Protein AF-A0A7S2BV47-F1 (afdb_monomer_lite)

InterPro domains:
  IPR006762 Gtr1/RagA G protein [PF04670] (2-132)
  IPR006762 Gtr1/RagA G protein [PTHR11259] (1-149)
  IPR018247 EF-Hand 1, calcium-binding site [PS00018] (146-158)
  IPR027417 P-loop containing nucleoside triphosphate hydrolase [G3DSA:3.40.50.300] (1-81)

Organism: NCBI:txid236787

Sequence (176 aa):
TVSLAQSMNPNIVFEVFIHKVDGDLFLTDEQKIDCQHEIQKFVIDELAEAQLDIHLSFYLTSIYDHTIFEAFSKVVQKLMPQLPTLENLLNILISNCNMEKSFLFDVVSKIYIATDSNPVDMQSYELCSDMIDVVIDVSCIYGIDDSNGNGRLTSGELGDAAMGAMGGAAAGGESG

pLDDT: mean 79.8, std 16.88, range [36.53, 95.0]

Foldseek 3Di:
DVVVVCVVPVPDAAEAEPEDPDDPPDPDVVVVVVVQVVVVVVVVVVCVVVVHPHDYHYFYDYPVDCRPLASVLVVLLVVDPCQVVVQVVQQVVCVVVVNPWDFQADLLSLHTNHIHPDDDDPVVSRVVSVVSVVLLVVCVVPVDDPPDPDDDDDPVVSVVSSVVVVVPDDDPDDDD

Structure (mmCIF, N/CA/C/O backbone):
data_AF-A0A7S2BV47-F1
#
_entry.id   AF-A0A7S2BV47-F1
#
loop_
_atom_site.group_PDB
_atom_site.id
_atom_site.type_symbol
_atom_site.label_atom_id
_atom_site.label_alt_id
_atom_site.label_comp_id
_atom_site.label_asym_id
_atom_site.label_entity_id
_atom_site.label_seq_id
_atom_site.pdbx_PDB_ins_code
_atom_site.Cartn_x
_atom_site.Cartn_y
_atom_site.Cartn_z
_atom_site.occupancy
_atom_site.B_iso_or_equiv
_atom_site.auth_seq_id
_atom_site.auth_comp_id
_atom_site.auth_asym_id
_atom_site.auth_atom_id
_atom_site.pdbx_PDB_model_num
ATOM 1 N N . THR A 1 1 ? -24.666 -3.873 10.444 1.00 69.44 1 THR A N 1
ATOM 2 C CA . THR A 1 1 ? -24.120 -4.826 9.442 1.00 69.44 1 THR A CA 1
ATOM 3 C C . THR A 1 1 ? -22.752 -5.340 9.841 1.00 69.44 1 THR A C 1
ATOM 5 O O . THR A 1 1 ? -22.599 -6.551 9.867 1.00 69.44 1 THR A O 1
ATOM 8 N N . VAL A 1 2 ? -21.801 -4.482 10.236 1.00 76.25 2 VAL A N 1
ATOM 9 C CA . VAL A 1 2 ? -20.502 -4.908 10.815 1.00 76.25 2 VAL A CA 1
ATOM 10 C C . VAL A 1 2 ? -20.698 -5.803 12.048 1.00 76.25 2 VAL A C 1
ATOM 12 O O . VAL A 1 2 ? -20.157 -6.901 12.107 1.00 76.25 2 VAL A O 1
ATOM 15 N N . SER A 1 3 ? -21.596 -5.411 12.957 1.00 75.62 3 SER A N 1
ATOM 16 C CA . SER A 1 3 ? -22.000 -6.207 14.128 1.00 75.62 3 SER A CA 1
ATOM 17 C C . SER A 1 3 ? -22.564 -7.595 13.791 1.00 75.62 3 SER A C 1
ATOM 19 O O . SER A 1 3 ? -22.328 -8.558 14.515 1.00 75.62 3 SER A O 1
ATOM 21 N N . LEU A 1 4 ? -23.287 -7.713 12.672 1.00 79.25 4 LEU A N 1
ATOM 22 C CA . LEU A 1 4 ? -23.838 -8.981 12.188 1.00 79.25 4 LEU A CA 1
ATOM 23 C C . LEU A 1 4 ? -22.756 -9.857 11.543 1.00 79.25 4 LEU A C 1
ATOM 25 O O . LEU A 1 4 ? -22.781 -11.072 11.683 1.00 79.25 4 LEU A O 1
ATOM 29 N N . ALA A 1 5 ? -21.811 -9.252 10.824 1.00 81.25 5 ALA A N 1
ATOM 30 C CA . ALA A 1 5 ? -20.714 -9.993 10.214 1.00 81.25 5 ALA A CA 1
ATOM 31 C C . ALA A 1 5 ? -19.760 -10.542 11.288 1.00 81.25 5 ALA A C 1
ATOM 33 O O . ALA A 1 5 ? -19.391 -11.712 11.223 1.00 81.25 5 ALA A O 1
ATOM 34 N N . GLN A 1 6 ? -19.465 -9.747 12.323 1.00 80.00 6 GLN A N 1
ATOM 35 C CA . GLN A 1 6 ? -18.636 -10.175 13.452 1.00 80.00 6 GLN A CA 1
ATOM 36 C C . GLN A 1 6 ? -19.273 -11.319 14.250 1.00 80.00 6 GLN A C 1
ATOM 38 O O . GLN A 1 6 ? -18.575 -12.236 14.677 1.00 80.00 6 GLN A O 1
ATOM 43 N N . SER A 1 7 ? -20.599 -11.307 14.432 1.00 79.00 7 SER A N 1
ATOM 44 C CA . SER A 1 7 ? -21.288 -12.397 15.135 1.00 79.00 7 SER A CA 1
ATOM 45 C C . SER A 1 7 ? -21.307 -13.708 14.344 1.00 79.00 7 SER A C 1
ATOM 47 O O . SER A 1 7 ? -21.389 -14.779 14.944 1.00 79.00 7 SER A O 1
ATOM 49 N N . MET A 1 8 ? -21.200 -13.638 13.014 1.00 85.62 8 MET A N 1
ATOM 50 C CA . MET A 1 8 ? -21.150 -14.807 12.131 1.00 85.62 8 MET A CA 1
ATOM 51 C C . MET A 1 8 ? -19.734 -15.366 11.975 1.00 85.62 8 MET A C 1
ATOM 53 O O . MET A 1 8 ? -19.561 -16.583 11.933 1.00 85.62 8 MET A O 1
ATOM 57 N N . ASN A 1 9 ? -18.721 -14.503 11.882 1.00 84.12 9 ASN A N 1
ATOM 58 C CA . ASN A 1 9 ? -17.327 -14.920 11.825 1.00 84.12 9 ASN A CA 1
ATOM 59 C C . ASN A 1 9 ? -16.426 -13.897 12.545 1.00 84.12 9 ASN A C 1
ATOM 61 O O . ASN A 1 9 ? -16.166 -12.826 11.995 1.00 84.12 9 ASN A O 1
ATOM 65 N N . PRO A 1 10 ? -15.896 -14.242 13.733 1.00 80.94 10 PRO A N 1
ATOM 66 C CA . PRO A 1 10 ? -15.059 -13.337 14.516 1.00 80.94 10 PRO A CA 1
ATOM 67 C C . PRO A 1 10 ? -13.654 -13.130 13.929 1.00 80.94 10 PRO A C 1
ATOM 69 O O . PRO A 1 10 ? -12.951 -12.228 14.370 1.00 80.94 10 PRO A O 1
ATOM 72 N N . ASN A 1 11 ? -13.242 -13.942 12.946 1.00 80.50 11 ASN A N 1
ATOM 73 C CA . ASN A 1 11 ? -11.943 -13.827 12.273 1.00 80.50 11 ASN A CA 1
ATOM 74 C C . ASN A 1 11 ? -11.998 -12.940 11.014 1.00 80.50 11 ASN A C 1
ATOM 76 O O . ASN A 1 11 ? -11.061 -12.955 10.216 1.00 80.50 11 ASN A O 1
ATOM 80 N N . ILE A 1 12 ? -13.103 -12.224 10.775 1.00 85.50 12 ILE A N 1
ATOM 81 C CA . ILE A 1 12 ? -13.195 -11.291 9.647 1.00 85.50 12 ILE A CA 1
ATOM 82 C C . ILE A 1 12 ? -12.307 -10.079 9.920 1.00 85.50 12 ILE A C 1
ATOM 84 O O . ILE A 1 12 ? -12.355 -9.473 10.988 1.00 85.50 12 ILE A O 1
ATOM 88 N N . VAL A 1 13 ? -11.525 -9.705 8.912 1.00 84.19 13 VAL A N 1
ATOM 89 C CA . VAL A 1 13 ? -10.752 -8.465 8.909 1.00 84.19 13 VAL A CA 1
ATOM 90 C C . VAL A 1 13 ? -11.635 -7.350 8.352 1.00 84.19 13 VAL A C 1
ATOM 92 O O . VAL A 1 13 ? -12.220 -7.500 7.278 1.00 84.19 13 VAL A O 1
ATOM 95 N N . PHE A 1 14 ? -11.745 -6.242 9.083 1.00 88.06 14 PHE A N 1
ATOM 96 C CA . PHE A 1 14 ? -12.530 -5.082 8.670 1.00 88.06 14 PHE A CA 1
ATOM 97 C C . PHE A 1 14 ? -11.614 -3.921 8.295 1.00 88.06 14 PHE A C 1
ATOM 99 O O . PHE A 1 14 ? -10.868 -3.388 9.115 1.00 88.06 14 PHE A O 1
ATOM 106 N N . GLU A 1 15 ? -11.724 -3.502 7.042 1.00 90.00 15 GLU A N 1
ATOM 107 C CA . GLU A 1 15 ? -10.906 -2.454 6.448 1.00 90.00 15 GLU A CA 1
ATOM 108 C C . GLU A 1 15 ? -11.855 -1.396 5.874 1.00 90.00 15 GLU A C 1
ATOM 110 O O . GLU A 1 15 ? -12.800 -1.721 5.151 1.00 90.00 15 GLU A O 1
ATOM 115 N N . VAL A 1 16 ? -11.645 -0.135 6.242 1.00 91.44 16 VAL A N 1
ATOM 116 C CA . VAL A 1 16 ? -12.509 0.989 5.876 1.00 91.44 16 VAL A CA 1
ATOM 117 C C . VAL A 1 16 ? -11.771 1.877 4.889 1.00 91.44 16 VAL A C 1
ATOM 119 O O . VAL A 1 16 ? -10.725 2.446 5.202 1.00 91.44 16 VAL A O 1
ATOM 122 N N . PHE A 1 17 ? -12.337 2.021 3.694 1.00 92.38 17 PHE A N 1
ATOM 123 C CA . PHE A 1 17 ? -11.825 2.930 2.677 1.00 92.38 17 PHE A CA 1
ATOM 124 C C . PHE A 1 17 ? -12.622 4.229 2.697 1.00 92.38 17 PHE A C 1
ATOM 126 O O . PHE A 1 17 ? -13.800 4.264 2.340 1.00 92.38 17 PHE A O 1
ATOM 133 N N . ILE A 1 18 ? -11.960 5.307 3.106 1.00 91.12 18 ILE A N 1
ATOM 134 C CA . ILE A 1 18 ? -12.447 6.672 2.936 1.00 91.12 18 ILE A CA 1
ATOM 135 C C . ILE A 1 18 ? -12.110 7.048 1.496 1.00 91.12 18 ILE A C 1
ATOM 137 O O . ILE A 1 18 ? -10.983 7.418 1.164 1.00 91.12 18 ILE A O 1
ATOM 141 N N . HIS A 1 19 ? -13.078 6.806 0.620 1.00 89.50 19 HIS A N 1
ATOM 142 C CA . HIS A 1 19 ? -12.888 6.897 -0.817 1.00 89.50 19 HIS A CA 1
ATOM 143 C C . HIS A 1 19 ? -13.188 8.294 -1.363 1.00 89.50 19 HIS A C 1
ATOM 145 O O . HIS A 1 19 ? -13.955 9.051 -0.767 1.00 89.50 19 HIS A O 1
ATOM 151 N N . LYS A 1 20 ? -12.646 8.577 -2.552 1.00 88.00 20 LYS A N 1
ATOM 152 C CA . LYS A 1 20 ? -12.809 9.833 -3.283 1.00 88.00 20 LYS A CA 1
ATOM 153 C C . LYS A 1 20 ? -12.224 11.033 -2.531 1.00 88.00 20 LYS A C 1
ATOM 155 O O . LYS A 1 20 ? -12.855 12.081 -2.400 1.00 88.00 20 LYS A O 1
ATOM 160 N N . VAL A 1 21 ? -11.017 10.852 -1.995 1.00 81.25 21 VAL A N 1
ATOM 161 C CA . VAL A 1 21 ? -10.231 11.947 -1.396 1.00 81.25 21 VAL A CA 1
ATOM 162 C C . VAL A 1 21 ? -9.550 12.836 -2.447 1.00 81.25 21 VAL A C 1
ATOM 164 O O . VAL A 1 21 ? -8.859 13.790 -2.098 1.00 81.25 21 VAL A O 1
ATOM 167 N N . ASP A 1 22 ? -9.775 12.547 -3.729 1.00 71.38 22 ASP A N 1
ATOM 168 C CA . ASP A 1 22 ? -9.446 13.393 -4.870 1.00 71.38 22 ASP A CA 1
ATOM 169 C C . ASP A 1 22 ? -10.425 14.571 -5.031 1.00 71.38 22 ASP A C 1
ATOM 171 O O . ASP A 1 22 ? -11.644 14.405 -5.110 1.00 71.38 22 ASP A O 1
ATOM 175 N N . GLY A 1 23 ? -9.879 15.787 -5.116 1.00 62.25 23 GLY A N 1
ATOM 176 C CA . GLY A 1 23 ? -10.608 16.987 -5.533 1.00 62.25 23 GLY A CA 1
ATOM 177 C C . GLY A 1 23 ? -10.378 18.220 -4.658 1.00 62.25 23 GLY A C 1
ATOM 178 O O . GLY A 1 23 ? -9.872 18.131 -3.541 1.00 62.25 23 GLY A O 1
ATOM 179 N N . ASP A 1 24 ? -10.840 19.371 -5.159 1.00 62.88 24 ASP A N 1
ATOM 180 C CA . ASP A 1 24 ? -10.799 20.713 -4.537 1.00 62.88 24 ASP A CA 1
ATOM 181 C C . ASP A 1 24 ? -11.442 20.807 -3.131 1.00 62.88 24 ASP A C 1
ATOM 183 O O . ASP A 1 24 ? -11.468 21.876 -2.521 1.00 62.88 24 ASP A O 1
ATOM 187 N N . LEU A 1 25 ? -12.006 19.706 -2.623 1.00 61.38 25 LEU A N 1
ATOM 188 C CA . LEU A 1 25 ? -12.627 19.603 -1.304 1.00 61.38 25 LEU A CA 1
ATOM 189 C C . LEU A 1 25 ? -11.588 19.483 -0.176 1.00 61.38 25 LEU A C 1
ATOM 191 O O . LEU A 1 25 ? -11.845 19.952 0.930 1.00 61.38 25 LEU A O 1
ATOM 195 N N . PHE A 1 26 ? -10.421 18.896 -0.464 1.00 66.19 26 PHE A N 1
ATOM 196 C CA . PHE A 1 26 ? -9.290 18.794 0.459 1.00 66.19 26 PHE A CA 1
ATOM 197 C C . PHE A 1 26 ? -8.105 19.552 -0.136 1.00 66.19 26 PHE A C 1
ATOM 199 O O . PHE A 1 26 ? -7.316 19.018 -0.912 1.00 66.19 26 PHE A O 1
ATOM 206 N N . LEU A 1 27 ? -8.013 20.833 0.213 1.00 63.00 27 LEU A N 1
ATOM 207 C CA . LEU A 1 27 ? -7.003 21.761 -0.295 1.00 63.00 27 LEU A CA 1
ATOM 208 C C . LEU A 1 27 ? -5.609 21.473 0.286 1.00 63.00 27 LEU A C 1
ATOM 210 O O . LEU A 1 27 ? -4.610 21.898 -0.292 1.00 63.00 27 LEU A O 1
ATOM 214 N N . THR A 1 28 ? -5.535 20.770 1.422 1.00 78.25 28 THR A N 1
ATOM 215 C CA . THR A 1 28 ? -4.281 20.399 2.092 1.00 78.25 28 THR A CA 1
ATOM 216 C C . THR A 1 28 ? -4.330 18.980 2.660 1.00 78.25 28 THR A C 1
ATOM 218 O O . THR A 1 28 ? -5.391 18.471 3.024 1.00 78.25 28 THR A O 1
ATOM 221 N N . ASP A 1 29 ? -3.163 18.343 2.792 1.00 77.81 29 ASP A N 1
ATOM 222 C CA . ASP A 1 29 ? -3.051 17.017 3.421 1.00 77.81 29 ASP A CA 1
ATOM 223 C C . ASP A 1 29 ? -3.423 17.037 4.912 1.00 77.81 29 ASP A C 1
ATOM 225 O O . ASP A 1 29 ? -3.911 16.043 5.440 1.00 77.81 29 ASP A O 1
ATOM 229 N N . GLU A 1 30 ? -3.294 18.190 5.572 1.00 83.56 30 GLU A N 1
ATOM 230 C CA . GLU A 1 30 ? -3.753 18.398 6.951 1.00 83.56 30 GLU A CA 1
ATOM 231 C C . GLU A 1 30 ? -5.272 18.193 7.076 1.00 83.56 30 GLU A C 1
ATOM 233 O O . GLU A 1 30 ? -5.727 17.474 7.959 1.00 83.56 30 GLU A O 1
ATOM 238 N N . GLN A 1 31 ? -6.061 18.698 6.119 1.00 83.81 31 GLN A N 1
ATOM 239 C CA . GLN A 1 31 ? -7.515 18.489 6.110 1.00 83.81 31 GLN A CA 1
ATOM 240 C C . GLN A 1 31 ? -7.897 17.019 5.905 1.00 83.81 31 GLN A C 1
ATOM 242 O O . GLN A 1 31 ? -8.915 16.566 6.430 1.00 83.81 31 GLN A O 1
ATOM 247 N N . LYS A 1 32 ? -7.095 16.265 5.143 1.00 84.25 32 LYS A N 1
ATOM 248 C CA . LYS A 1 32 ? -7.312 14.823 4.958 1.00 84.25 32 LYS A CA 1
ATOM 249 C C . LYS A 1 32 ? -7.054 14.064 6.259 1.00 84.25 32 LYS A C 1
ATOM 251 O O . LYS A 1 32 ? -7.850 13.198 6.614 1.00 84.25 32 LYS A O 1
ATOM 256 N N . ILE A 1 33 ? -5.979 14.413 6.967 1.00 85.19 33 ILE A N 1
ATOM 257 C CA . ILE A 1 33 ? -5.620 13.832 8.268 1.00 85.19 33 ILE A CA 1
ATOM 258 C C . ILE A 1 33 ? -6.703 14.144 9.307 1.00 85.19 33 ILE A C 1
ATOM 260 O O . ILE A 1 33 ? -7.164 13.238 10.000 1.00 85.19 33 ILE A O 1
ATOM 264 N N . ASP A 1 34 ? -7.173 15.389 9.368 1.00 87.88 34 ASP A N 1
ATOM 265 C CA . ASP A 1 34 ? -8.237 15.793 10.290 1.00 87.88 34 ASP A CA 1
ATOM 266 C C . ASP A 1 34 ? -9.547 15.050 10.006 1.00 87.88 34 ASP A C 1
ATOM 268 O O . ASP A 1 34 ? -10.157 14.492 10.919 1.00 87.88 34 ASP A O 1
ATOM 272 N N . CYS A 1 35 ? -9.949 14.967 8.734 1.00 86.31 35 CYS A N 1
ATOM 273 C CA . CYS A 1 35 ? -11.138 14.221 8.327 1.00 86.31 35 CYS A CA 1
ATOM 274 C C . CYS A 1 35 ? -11.012 12.726 8.656 1.00 86.31 35 CYS A C 1
ATOM 276 O O . CYS A 1 35 ? -11.951 12.118 9.176 1.00 86.31 35 CYS A O 1
ATOM 278 N N . GLN A 1 36 ? -9.839 12.132 8.416 1.00 88.88 36 GLN A N 1
ATOM 279 C CA . GLN A 1 36 ? -9.563 10.747 8.786 1.00 88.88 36 GLN A CA 1
ATOM 280 C C . GLN A 1 36 ? -9.692 10.537 10.296 1.00 88.88 36 GLN A C 1
ATOM 282 O O . GLN A 1 36 ? -10.338 9.578 10.716 1.00 88.88 36 GLN A O 1
ATOM 287 N N . HIS A 1 37 ? -9.113 11.421 11.111 1.00 90.00 37 HIS A N 1
ATOM 288 C CA . HIS A 1 37 ? -9.207 11.343 12.567 1.00 90.00 37 HIS A CA 1
ATOM 289 C C . HIS A 1 37 ? -10.639 11.513 13.071 1.00 90.00 37 HIS A C 1
ATOM 291 O O . HIS A 1 37 ? -11.048 10.791 13.982 1.00 90.00 37 HIS A O 1
ATOM 297 N N . GLU A 1 38 ? -11.410 12.428 12.483 1.00 92.06 38 GLU A N 1
ATOM 298 C CA . GLU A 1 38 ? -12.815 12.639 12.828 1.00 92.06 38 GLU A CA 1
ATOM 299 C C . GLU A 1 38 ? -13.648 11.383 12.546 1.00 92.06 38 GLU A C 1
ATOM 301 O O . GLU A 1 38 ? -14.347 10.894 13.435 1.00 92.06 38 GLU A O 1
ATOM 306 N N . ILE A 1 39 ? -13.505 10.803 11.350 1.00 91.00 39 ILE A N 1
ATOM 307 C CA . ILE A 1 39 ? -14.197 9.567 10.964 1.00 91.00 39 ILE A CA 1
ATOM 308 C C . ILE A 1 39 ? -13.746 8.401 11.844 1.00 91.00 39 ILE A C 1
ATOM 310 O O . ILE A 1 39 ? -14.580 7.656 12.355 1.00 91.00 39 ILE A O 1
ATOM 314 N N . GLN A 1 40 ? -12.439 8.240 12.053 1.00 90.81 40 GLN A N 1
ATOM 315 C CA . GLN A 1 40 ? -11.896 7.168 12.882 1.00 90.81 40 GLN A CA 1
ATOM 316 C C . GLN A 1 40 ? -12.456 7.240 14.302 1.00 90.81 40 GLN A C 1
ATOM 318 O O . GLN A 1 40 ? -12.906 6.228 14.834 1.00 90.81 40 GLN A O 1
ATOM 323 N N . LYS A 1 41 ? -12.457 8.431 14.907 1.00 90.62 41 LYS A N 1
ATOM 324 C CA . LYS A 1 41 ? -13.003 8.634 16.245 1.00 90.62 41 LYS A CA 1
ATOM 325 C C . LYS A 1 41 ? -14.494 8.318 16.285 1.00 90.62 41 LYS A C 1
ATOM 327 O O . LYS A 1 41 ? -14.912 7.545 17.137 1.00 90.62 41 LYS A O 1
ATOM 332 N N . PHE A 1 42 ? -15.266 8.857 15.343 1.00 91.25 42 PHE A N 1
ATOM 333 C CA . PHE A 1 42 ? -16.704 8.618 15.260 1.00 91.25 42 PHE A CA 1
ATOM 334 C C . PHE A 1 42 ? -17.035 7.119 15.195 1.00 91.25 42 PHE A C 1
ATOM 336 O O . PHE A 1 42 ? -17.871 6.633 15.952 1.00 91.25 42 PHE A O 1
ATOM 343 N N . VAL A 1 43 ? -16.335 6.367 14.341 1.00 89.25 43 VAL A N 1
ATOM 344 C CA . VAL A 1 43 ? -16.582 4.929 14.170 1.00 89.25 43 VAL A CA 1
ATOM 345 C C . VAL A 1 43 ? -16.130 4.121 15.392 1.00 89.25 43 VAL A C 1
ATOM 347 O O . VAL A 1 43 ? -16.801 3.161 15.769 1.00 89.25 43 VAL A O 1
ATOM 350 N N . ILE A 1 44 ? -15.010 4.486 16.027 1.00 87.56 44 ILE A N 1
ATOM 351 C CA . ILE A 1 44 ? -14.543 3.829 17.258 1.00 87.56 44 ILE A CA 1
ATOM 352 C C . ILE A 1 44 ? -15.522 4.079 18.410 1.00 87.56 44 ILE A C 1
ATOM 354 O O . ILE A 1 44 ? -15.832 3.143 19.146 1.00 87.56 44 ILE A O 1
ATOM 358 N N . ASP A 1 45 ? -16.031 5.304 18.549 1.00 89.38 45 ASP A N 1
ATOM 359 C CA . ASP A 1 45 ? -17.018 5.653 19.572 1.00 89.38 45 ASP A CA 1
ATOM 360 C C . ASP A 1 45 ? -18.318 4.842 19.362 1.00 89.38 45 ASP A C 1
ATOM 362 O O . ASP A 1 45 ? -18.826 4.232 20.304 1.00 89.38 45 ASP A O 1
ATOM 366 N N . GLU A 1 46 ? -18.797 4.713 18.117 1.00 87.75 46 GLU A N 1
ATOM 367 C CA . GLU A 1 46 ? -19.978 3.899 17.776 1.00 87.75 46 GLU A CA 1
ATOM 368 C C . GLU A 1 46 ? -19.757 2.391 18.041 1.00 87.75 46 GLU A C 1
ATOM 370 O O . GLU A 1 46 ? -20.647 1.685 18.527 1.00 87.75 46 GLU A O 1
ATOM 375 N N . LEU A 1 47 ? -18.55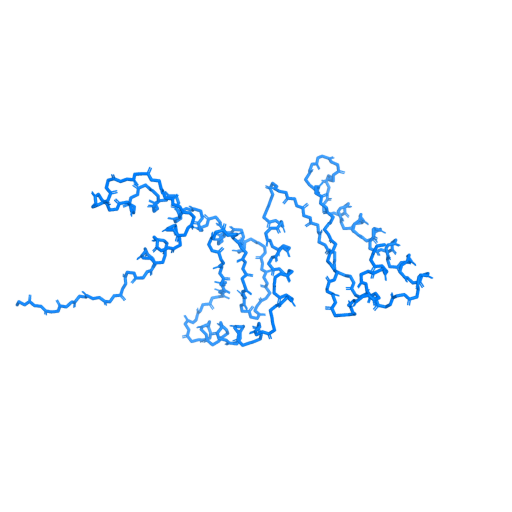0 1.876 17.781 1.00 85.69 47 LEU A N 1
ATOM 376 C CA . LEU A 1 47 ? -18.165 0.497 18.112 1.00 85.69 47 LEU A CA 1
ATOM 377 C C . LEU A 1 47 ? -18.100 0.250 19.623 1.00 85.69 47 LEU A C 1
ATOM 379 O O . LEU A 1 47 ? -18.522 -0.814 20.091 1.00 85.69 47 LEU A O 1
ATOM 383 N N . ALA A 1 48 ? -17.593 1.224 20.382 1.00 85.69 48 ALA A N 1
ATOM 384 C CA . ALA A 1 48 ? -17.508 1.153 21.834 1.00 85.69 48 ALA A CA 1
ATOM 385 C C . ALA A 1 48 ? -18.905 1.108 22.473 1.00 85.69 48 ALA A C 1
ATOM 387 O O . ALA A 1 48 ? -19.137 0.308 23.383 1.00 85.69 48 ALA A O 1
ATOM 388 N N . GLU A 1 49 ? -19.858 1.890 21.955 1.00 86.50 49 GLU A N 1
ATOM 389 C CA . GLU A 1 49 ? -21.269 1.827 22.362 1.00 86.50 49 GLU A CA 1
ATOM 390 C C . GLU A 1 49 ? -21.898 0.455 22.072 1.00 86.50 49 GLU A C 1
ATOM 392 O O . GLU A 1 49 ? -22.679 -0.060 22.875 1.00 86.50 49 GLU A O 1
ATOM 397 N N . ALA A 1 50 ? -21.510 -0.180 20.962 1.00 82.25 50 ALA A N 1
ATOM 398 C CA . ALA A 1 50 ? -21.950 -1.523 20.593 1.00 82.25 50 ALA A CA 1
ATOM 399 C C . ALA A 1 50 ? -21.223 -2.665 21.341 1.00 82.25 50 ALA A C 1
ATOM 401 O O . ALA A 1 50 ? -21.569 -3.828 21.128 1.00 82.25 50 ALA A O 1
ATOM 402 N N . GLN A 1 51 ? -20.243 -2.361 22.209 1.00 78.19 51 GLN A N 1
ATOM 403 C CA . GLN A 1 51 ? -19.393 -3.327 22.932 1.00 78.19 51 GLN A CA 1
ATOM 404 C C . GLN A 1 51 ? -18.650 -4.319 22.018 1.00 78.19 51 GLN A C 1
ATOM 406 O O . GLN A 1 51 ? -18.415 -5.473 22.384 1.00 78.19 51 GLN A O 1
ATOM 411 N N . LEU A 1 52 ? -18.278 -3.875 20.817 1.00 75.06 52 LEU A N 1
ATOM 412 C CA . LEU A 1 52 ? -17.548 -4.682 19.845 1.00 75.06 52 LEU A CA 1
ATOM 413 C C . LEU A 1 52 ? -16.074 -4.275 19.831 1.00 75.06 52 LEU A C 1
ATOM 415 O O . LEU A 1 52 ? -15.733 -3.183 19.387 1.00 75.06 52 LEU A O 1
ATOM 419 N N . ASP A 1 53 ? -15.198 -5.175 20.279 1.00 72.31 53 ASP A N 1
ATOM 420 C CA . ASP A 1 53 ? -13.744 -4.990 20.215 1.00 72.31 53 ASP A CA 1
ATOM 421 C C . ASP A 1 53 ? -13.222 -5.441 18.840 1.00 72.31 53 ASP A C 1
ATOM 423 O O . ASP A 1 53 ? -12.773 -6.573 18.653 1.00 72.31 53 ASP A O 1
ATOM 427 N N . ILE A 1 54 ? -13.410 -4.580 17.835 1.00 78.69 54 ILE A N 1
ATOM 428 C CA . ILE A 1 54 ? -12.998 -4.823 16.448 1.00 78.69 54 ILE A CA 1
ATOM 429 C C . ILE A 1 54 ? -11.897 -3.834 16.083 1.00 78.69 54 ILE A C 1
ATOM 431 O O . ILE A 1 54 ? -12.090 -2.620 16.133 1.00 78.69 54 ILE A O 1
ATOM 435 N N . HIS A 1 55 ? -10.758 -4.356 15.636 1.00 78.88 55 HIS A N 1
ATOM 436 C CA . HIS A 1 55 ? -9.682 -3.529 15.109 1.00 78.88 55 HIS A CA 1
ATOM 437 C C . HIS A 1 55 ? -9.984 -3.122 13.661 1.00 78.88 55 HIS A C 1
ATOM 439 O O . HIS A 1 55 ? -9.870 -3.933 12.741 1.00 78.88 55 HIS A O 1
ATOM 445 N N . LEU A 1 56 ? -10.355 -1.857 13.459 1.00 84.69 56 LEU A N 1
ATOM 446 C CA . LEU A 1 56 ? -10.549 -1.271 12.134 1.00 84.69 56 LEU A CA 1
ATOM 447 C C . LEU A 1 56 ? -9.265 -0.624 11.626 1.00 84.69 56 LEU A C 1
ATOM 449 O O . LEU A 1 56 ? -8.596 0.107 12.355 1.00 84.69 56 LEU A O 1
ATOM 453 N N . SER A 1 57 ? -8.957 -0.839 10.350 1.00 88.38 57 SER A N 1
ATOM 454 C CA . SER A 1 57 ? -7.927 -0.070 9.645 1.00 88.38 57 SER A CA 1
ATOM 455 C C . SER A 1 57 ? -8.571 0.884 8.649 1.00 88.38 57 SER A C 1
ATOM 457 O O . SER A 1 57 ? -9.493 0.498 7.935 1.00 88.38 57 SER A O 1
ATOM 459 N N . PHE A 1 58 ? -8.088 2.124 8.610 1.00 90.50 58 PHE A N 1
ATOM 460 C CA . PHE A 1 58 ? -8.626 3.189 7.765 1.00 90.50 58 PHE A CA 1
ATOM 461 C C . PHE A 1 58 ? -7.622 3.554 6.676 1.00 90.50 58 PHE A C 1
ATOM 463 O O . PHE A 1 58 ? -6.444 3.759 6.971 1.00 90.50 58 PHE A O 1
ATOM 470 N N . TYR A 1 59 ? -8.102 3.683 5.442 1.00 91.62 59 TYR A N 1
ATOM 471 C CA . TYR A 1 59 ? -7.293 4.074 4.289 1.00 91.62 59 TYR A CA 1
ATOM 472 C C . TYR A 1 59 ? -7.983 5.198 3.535 1.00 91.62 59 TYR A C 1
ATOM 474 O O . TYR A 1 59 ? -9.160 5.090 3.186 1.00 91.62 59 TYR A O 1
ATOM 482 N N . LEU A 1 60 ? -7.241 6.264 3.266 1.00 90.00 60 LEU A N 1
ATOM 483 C CA . LEU A 1 60 ? -7.655 7.311 2.344 1.00 90.00 60 LEU A CA 1
ATOM 484 C C . LEU A 1 60 ? -7.335 6.819 0.933 1.00 90.00 60 LEU A C 1
ATOM 486 O O . LEU A 1 60 ? -6.201 6.426 0.674 1.00 90.00 60 LEU A O 1
ATOM 490 N N . THR A 1 61 ? -8.336 6.771 0.054 1.00 91.62 61 THR A N 1
ATOM 491 C CA . THR A 1 61 ? -8.163 6.205 -1.291 1.00 91.62 61 THR A CA 1
ATOM 492 C C . THR A 1 61 ? -8.798 7.066 -2.372 1.00 91.62 61 THR A C 1
ATOM 494 O O . THR A 1 61 ? -9.910 7.578 -2.218 1.00 91.62 61 THR A O 1
ATOM 497 N N . SER A 1 62 ? -8.123 7.162 -3.507 1.00 90.00 62 SER A N 1
ATOM 498 C CA . SER A 1 62 ? -8.596 7.823 -4.719 1.00 90.00 62 SER A CA 1
ATOM 499 C C . SER A 1 62 ? -8.281 6.943 -5.928 1.00 90.00 62 SER A C 1
ATOM 501 O O . SER A 1 62 ? -7.361 6.132 -5.899 1.00 90.00 62 SER A O 1
ATOM 503 N N . ILE A 1 63 ? -9.095 7.049 -6.979 1.00 90.00 63 ILE A N 1
ATOM 504 C CA . ILE A 1 63 ? -8.858 6.328 -8.244 1.00 90.00 63 ILE A CA 1
ATOM 505 C C . ILE A 1 63 ? -7.929 7.083 -9.200 1.00 90.00 63 ILE A C 1
ATOM 507 O O . ILE A 1 63 ? -7.570 6.547 -10.245 1.00 90.00 63 ILE A O 1
ATOM 511 N N . TYR A 1 64 ? -7.604 8.338 -8.887 1.00 88.00 64 TYR A N 1
ATOM 512 C CA . TYR A 1 64 ? -6.763 9.196 -9.726 1.00 88.00 64 TYR A CA 1
ATOM 513 C C . TYR A 1 64 ? -5.296 9.182 -9.298 1.00 88.00 64 TYR A C 1
ATOM 515 O O . TYR A 1 64 ? -4.450 9.697 -10.019 1.00 88.00 64 TYR A O 1
ATOM 523 N N . ASP A 1 65 ? -5.008 8.612 -8.132 1.00 87.50 65 ASP A N 1
ATOM 524 C CA . ASP A 1 65 ? -3.666 8.399 -7.611 1.00 87.50 65 ASP A CA 1
ATOM 525 C C . ASP A 1 65 ? -3.441 6.903 -7.332 1.00 87.50 65 ASP A C 1
ATOM 527 O O . ASP A 1 65 ? -4.326 6.060 -7.507 1.00 87.50 65 ASP A O 1
ATOM 531 N N . HIS A 1 66 ? -2.231 6.553 -6.900 1.00 88.81 66 HIS A N 1
ATOM 532 C CA . HIS A 1 66 ? -1.859 5.162 -6.650 1.00 88.81 66 HIS A CA 1
ATOM 533 C C . HIS A 1 66 ? -2.306 4.653 -5.262 1.00 88.81 66 HIS A C 1
ATOM 535 O O . HIS A 1 66 ? -2.080 3.487 -4.925 1.00 88.81 66 HIS A O 1
ATOM 541 N N . THR A 1 67 ? -2.979 5.490 -4.457 1.00 89.12 67 THR A N 1
ATOM 542 C CA . THR A 1 67 ? -3.351 5.176 -3.062 1.00 89.12 67 THR A CA 1
ATOM 543 C C . THR A 1 67 ? -4.334 4.013 -2.966 1.00 89.12 67 THR A C 1
ATOM 545 O O . THR A 1 67 ? -4.267 3.216 -2.029 1.00 89.12 67 THR A O 1
ATOM 548 N N . ILE A 1 68 ? -5.225 3.861 -3.952 1.00 92.12 68 ILE A N 1
ATOM 549 C CA . ILE A 1 68 ? -6.170 2.742 -3.993 1.00 92.12 68 ILE A CA 1
ATOM 550 C C . ILE A 1 68 ? -5.444 1.399 -4.102 1.00 92.12 68 ILE A C 1
ATOM 552 O O . ILE A 1 68 ? -5.760 0.466 -3.362 1.00 92.12 68 ILE A O 1
ATOM 556 N N . PHE A 1 69 ? -4.433 1.303 -4.966 1.00 91.69 69 PHE A N 1
ATOM 557 C CA . PHE A 1 69 ? -3.660 0.078 -5.157 1.00 91.69 69 PHE A CA 1
ATOM 558 C C . PHE A 1 69 ? -2.784 -0.228 -3.937 1.00 91.69 69 PHE A C 1
ATOM 560 O O . PHE A 1 69 ? -2.672 -1.385 -3.523 1.00 91.69 69 PHE A O 1
ATOM 567 N N . GLU A 1 70 ? -2.229 0.803 -3.298 1.00 89.62 70 GLU A N 1
ATOM 568 C CA . GLU A 1 70 ? -1.470 0.656 -2.057 1.00 89.62 70 GLU A CA 1
ATOM 569 C C . GLU A 1 70 ? -2.355 0.137 -0.908 1.00 89.62 70 GLU A C 1
ATOM 571 O O . GLU A 1 70 ? -1.989 -0.818 -0.213 1.00 89.62 70 GLU A O 1
ATOM 576 N N . ALA A 1 71 ? -3.545 0.719 -0.729 1.00 91.31 71 ALA A N 1
ATOM 577 C CA . ALA A 1 71 ? -4.505 0.279 0.276 1.00 91.31 71 ALA A CA 1
ATOM 578 C C . ALA A 1 71 ? -4.921 -1.177 0.038 1.00 91.31 71 ALA A C 1
ATOM 580 O O . ALA A 1 71 ? -4.864 -1.992 0.961 1.00 91.31 71 ALA A O 1
ATOM 581 N N . PHE A 1 72 ? -5.247 -1.544 -1.206 1.00 92.50 72 PHE A N 1
ATOM 582 C CA . PHE A 1 72 ? -5.550 -2.934 -1.552 1.00 92.50 72 PHE A CA 1
AT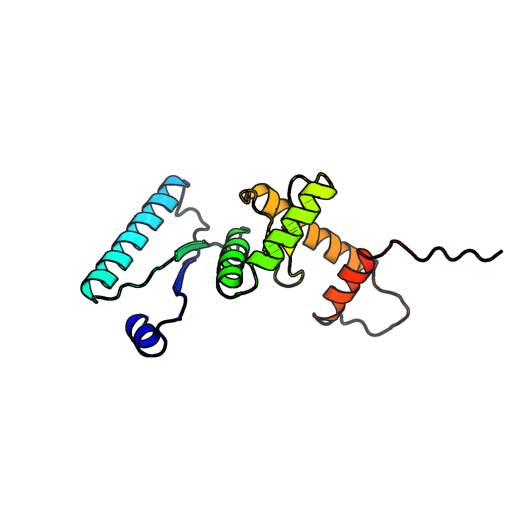OM 583 C C . PHE A 1 72 ? -4.384 -3.884 -1.277 1.00 92.50 72 PHE A C 1
ATOM 585 O O . PHE A 1 72 ? -4.612 -4.986 -0.787 1.00 92.50 72 PHE A O 1
ATOM 592 N N . SER A 1 73 ? -3.144 -3.458 -1.510 1.00 92.06 73 SER A N 1
ATOM 593 C CA . SER A 1 73 ? -1.952 -4.259 -1.204 1.00 92.06 73 SER A CA 1
ATOM 594 C C . SER A 1 73 ? -1.838 -4.585 0.280 1.00 92.06 73 SER A C 1
ATOM 596 O O . SER A 1 73 ? -1.646 -5.747 0.642 1.00 92.06 73 SER A O 1
ATOM 598 N N . LYS A 1 74 ? -2.081 -3.605 1.155 1.00 90.44 74 LYS A N 1
ATOM 599 C CA . LYS A 1 74 ? -2.108 -3.824 2.611 1.00 90.44 74 LYS A CA 1
ATOM 600 C C . LYS A 1 74 ? -3.254 -4.747 3.036 1.00 90.44 74 LYS A C 1
ATOM 602 O O . LYS A 1 74 ? -3.066 -5.592 3.911 1.00 90.44 74 LYS A O 1
ATOM 607 N N . VAL A 1 75 ? -4.425 -4.624 2.408 1.00 92.06 75 VAL A N 1
ATOM 608 C CA . VAL A 1 75 ? -5.571 -5.505 2.687 1.00 92.06 75 VAL A CA 1
ATOM 609 C C . VAL A 1 75 ? -5.279 -6.945 2.264 1.00 92.06 75 VAL A C 1
ATOM 611 O O . VAL A 1 75 ? -5.495 -7.868 3.047 1.00 92.06 75 VAL A O 1
ATOM 614 N N . VAL A 1 76 ? -4.743 -7.156 1.060 1.00 91.31 76 VAL A N 1
ATOM 615 C CA . VAL A 1 76 ? -4.404 -8.495 0.551 1.00 91.31 76 VAL A CA 1
ATOM 616 C C . VAL A 1 76 ? -3.324 -9.152 1.409 1.00 91.31 76 VAL A C 1
ATOM 618 O O . VAL A 1 76 ? -3.444 -10.329 1.744 1.00 91.31 76 VAL A O 1
ATOM 621 N N . GLN A 1 77 ? -2.321 -8.393 1.850 1.00 90.00 77 GLN A N 1
ATOM 622 C CA . GLN A 1 77 ? -1.275 -8.885 2.750 1.00 90.00 77 GLN A CA 1
ATOM 623 C C . GLN A 1 77 ? -1.829 -9.417 4.072 1.00 90.00 77 GLN A C 1
ATOM 625 O O . GLN A 1 77 ? -1.428 -10.493 4.515 1.00 90.00 77 GLN A O 1
ATOM 630 N N . LYS A 1 78 ? -2.805 -8.726 4.674 1.00 87.94 78 LYS A N 1
ATOM 631 C CA . LYS A 1 78 ? -3.471 -9.188 5.904 1.00 87.94 78 LYS A CA 1
ATOM 632 C C . LYS A 1 78 ? -4.258 -10.487 5.717 1.00 87.94 78 LYS A C 1
ATOM 634 O O . LYS A 1 78 ? -4.470 -11.210 6.688 1.00 87.94 78 LYS A O 1
ATOM 639 N N . LEU A 1 79 ? -4.687 -10.793 4.493 1.00 87.19 79 LEU A N 1
ATOM 640 C CA . LEU A 1 79 ? -5.388 -12.039 4.177 1.00 87.19 79 LEU A CA 1
ATOM 641 C C . LEU A 1 79 ? -4.434 -13.225 3.962 1.00 87.19 79 LEU A C 1
ATOM 643 O O . LEU A 1 79 ? -4.890 -14.369 3.967 1.00 87.19 79 LEU A O 1
ATOM 647 N N . MET A 1 80 ? -3.131 -12.988 3.774 1.00 87.56 80 MET A N 1
ATOM 648 C CA . MET A 1 80 ? -2.153 -14.027 3.442 1.00 87.56 80 MET A CA 1
ATOM 649 C C . MET A 1 80 ? -1.359 -14.504 4.671 1.00 87.56 80 MET A C 1
ATOM 651 O O . MET A 1 80 ? -0.434 -13.823 5.112 1.00 87.56 80 MET A O 1
ATOM 655 N N . PRO A 1 81 ? -1.612 -15.720 5.192 1.00 84.75 81 PRO A N 1
ATOM 656 C CA . PRO A 1 81 ? -0.932 -16.209 6.395 1.00 84.75 81 PRO A CA 1
ATOM 657 C C . PRO A 1 81 ? 0.564 -16.505 6.185 1.00 84.75 81 PRO A C 1
ATOM 659 O O . PRO A 1 81 ? 1.335 -16.475 7.140 1.00 84.75 81 PRO A O 1
ATOM 662 N N . GLN A 1 82 ? 0.996 -16.766 4.946 1.00 88.44 82 GLN A N 1
ATOM 663 C CA . GLN A 1 82 ? 2.403 -17.019 4.599 1.00 88.44 82 GLN A CA 1
ATOM 664 C C . GLN A 1 82 ? 3.241 -15.756 4.314 1.00 88.44 82 GLN A C 1
ATOM 666 O O . GLN A 1 82 ? 4.392 -15.881 3.889 1.00 88.44 82 GLN A O 1
ATOM 671 N N . LEU A 1 83 ? 2.707 -14.552 4.551 1.00 88.88 83 LEU A N 1
ATOM 672 C CA . LEU A 1 83 ? 3.426 -13.292 4.319 1.00 88.88 83 LEU A CA 1
ATOM 673 C C . LEU A 1 83 ? 4.823 -13.236 4.980 1.00 88.88 83 LEU A C 1
ATOM 675 O O . LEU A 1 83 ? 5.772 -12.885 4.277 1.00 88.88 83 LEU A O 1
ATOM 679 N N . PRO A 1 84 ? 5.022 -13.669 6.248 1.00 91.19 84 PRO A N 1
ATOM 680 C CA . PRO A 1 84 ? 6.337 -13.586 6.897 1.00 91.19 84 PRO A CA 1
ATOM 681 C C . PRO A 1 84 ? 7.417 -14.423 6.203 1.00 91.19 84 PRO A C 1
ATOM 683 O O . PRO A 1 84 ? 8.601 -14.095 6.238 1.00 91.19 84 PRO A O 1
ATOM 686 N N . THR A 1 85 ? 7.028 -15.532 5.566 1.00 93.25 85 THR A N 1
ATOM 687 C CA . THR A 1 85 ? 7.969 -16.356 4.800 1.00 93.25 85 THR A CA 1
ATOM 688 C C . THR A 1 85 ? 8.441 -15.617 3.555 1.00 93.25 85 THR A C 1
ATOM 690 O O . THR A 1 85 ? 9.629 -15.641 3.247 1.00 93.25 85 THR A O 1
ATOM 693 N N . LEU A 1 86 ? 7.523 -14.943 2.861 1.00 93.06 86 LEU A N 1
ATOM 694 C CA . LEU A 1 86 ? 7.813 -14.207 1.637 1.00 93.06 86 LEU A CA 1
ATOM 695 C C . LEU A 1 86 ? 8.673 -12.966 1.922 1.00 93.06 86 LEU A C 1
ATOM 697 O O . LEU A 1 86 ? 9.658 -12.737 1.226 1.00 93.06 86 LEU A O 1
ATOM 701 N N . GLU A 1 87 ? 8.374 -12.243 3.002 1.00 92.56 87 GLU A N 1
ATOM 702 C CA . GLU A 1 87 ? 9.197 -11.132 3.491 1.00 92.56 87 GLU A CA 1
ATOM 703 C C . GLU A 1 87 ? 10.623 -11.593 3.830 1.00 92.56 87 GLU A C 1
ATOM 705 O O . GLU A 1 87 ? 11.595 -10.974 3.403 1.00 92.56 87 GLU A O 1
ATOM 710 N N . ASN A 1 88 ? 10.783 -12.732 4.515 1.00 94.00 88 ASN A N 1
ATOM 711 C CA . ASN A 1 88 ? 12.110 -13.271 4.816 1.00 94.00 88 ASN A CA 1
ATOM 712 C C . ASN A 1 88 ? 12.899 -13.643 3.546 1.00 94.00 88 ASN A C 1
ATOM 714 O O . ASN A 1 88 ? 14.105 -13.416 3.481 1.00 94.00 88 ASN A O 1
ATOM 718 N N . LEU A 1 89 ? 12.233 -14.182 2.518 1.00 94.38 89 LEU A N 1
ATOM 719 C CA . LEU A 1 89 ? 12.875 -14.464 1.229 1.00 94.38 89 LEU A CA 1
ATOM 720 C C . LEU A 1 89 ? 13.343 -13.179 0.534 1.00 94.38 89 LEU A C 1
ATOM 722 O O . LEU A 1 89 ? 14.467 -13.141 0.032 1.00 94.38 89 LEU A O 1
ATOM 726 N N . LEU A 1 90 ? 12.523 -12.125 0.549 1.00 93.94 90 LEU A N 1
ATOM 727 C CA . LEU A 1 90 ? 12.895 -10.815 0.010 1.00 93.94 90 LEU A CA 1
ATOM 728 C C . LEU A 1 90 ? 14.051 -10.188 0.802 1.00 93.94 90 LEU A C 1
ATOM 730 O O . LEU A 1 90 ? 15.001 -9.689 0.206 1.00 93.94 90 LEU A O 1
ATOM 734 N N . ASN A 1 91 ? 14.055 -10.306 2.130 1.00 93.69 91 ASN A N 1
ATOM 735 C CA . ASN A 1 91 ? 15.152 -9.818 2.969 1.00 93.69 91 ASN A CA 1
ATOM 736 C C . ASN A 1 91 ? 16.476 -10.537 2.662 1.00 93.69 91 ASN A C 1
ATOM 738 O O . ASN A 1 91 ? 17.526 -9.898 2.565 1.00 93.69 91 ASN A O 1
ATOM 742 N N . ILE A 1 92 ? 16.435 -11.859 2.455 1.00 95.00 92 ILE A N 1
ATOM 743 C CA . ILE A 1 92 ? 17.604 -12.632 2.015 1.00 95.00 92 ILE A CA 1
ATOM 744 C C . ILE A 1 92 ? 18.068 -12.146 0.636 1.00 95.00 92 ILE A C 1
ATOM 746 O O . ILE A 1 92 ? 19.267 -11.946 0.443 1.00 95.00 92 ILE A O 1
ATOM 750 N N . LEU A 1 93 ? 17.153 -11.925 -0.311 1.00 94.38 93 LEU A N 1
ATOM 751 C CA . LEU A 1 93 ? 17.486 -11.433 -1.650 1.00 94.38 93 LEU A CA 1
ATOM 752 C C . LEU A 1 93 ? 18.193 -10.074 -1.589 1.00 94.38 93 LEU A C 1
ATOM 754 O O . LEU A 1 93 ? 19.299 -9.934 -2.108 1.00 94.38 93 LEU A O 1
ATOM 758 N N . ILE A 1 94 ? 17.600 -9.097 -0.902 1.00 93.75 94 ILE A N 1
ATOM 759 C CA . ILE A 1 94 ? 18.158 -7.748 -0.764 1.00 93.75 94 ILE A CA 1
ATOM 760 C C . ILE A 1 94 ? 19.536 -7.792 -0.103 1.00 93.75 94 ILE A C 1
ATOM 762 O O . ILE A 1 94 ? 20.476 -7.173 -0.604 1.00 93.75 94 ILE A O 1
ATOM 766 N N . SER A 1 95 ? 19.680 -8.562 0.981 1.00 93.00 95 SER A N 1
ATOM 767 C CA . SER A 1 95 ? 20.942 -8.663 1.717 1.00 93.00 95 SER A CA 1
ATOM 768 C C . SER A 1 95 ? 22.065 -9.310 0.903 1.00 93.00 95 SER A C 1
ATOM 770 O O . SER A 1 95 ? 23.225 -8.978 1.134 1.00 93.00 95 SER A O 1
ATOM 772 N N . ASN A 1 96 ? 21.760 -10.241 -0.005 1.00 94.81 96 ASN A N 1
ATOM 773 C CA . ASN A 1 96 ? 22.775 -10.914 -0.825 1.00 94.81 96 ASN A CA 1
ATOM 774 C C . ASN A 1 96 ? 23.077 -10.162 -2.128 1.00 94.81 96 ASN A C 1
ATOM 776 O O . ASN A 1 96 ? 24.212 -10.185 -2.597 1.00 94.81 96 ASN A O 1
ATOM 780 N N . CYS A 1 97 ? 22.079 -9.500 -2.716 1.00 92.62 97 CYS A N 1
ATOM 781 C CA . CYS A 1 97 ? 22.207 -8.780 -3.985 1.00 92.62 97 CYS A CA 1
ATOM 782 C C . CYS A 1 97 ? 22.528 -7.290 -3.812 1.00 92.62 97 CYS A C 1
ATOM 784 O O . CYS A 1 97 ? 22.740 -6.599 -4.805 1.00 92.62 97 CYS A O 1
ATOM 786 N N . ASN A 1 98 ? 22.590 -6.802 -2.570 1.00 92.00 98 ASN A N 1
ATOM 787 C CA . ASN A 1 98 ? 22.900 -5.415 -2.233 1.00 92.00 98 ASN A CA 1
ATOM 788 C C . ASN A 1 98 ? 21.921 -4.407 -2.874 1.00 92.00 98 ASN A C 1
ATOM 790 O O . ASN A 1 98 ? 22.322 -3.328 -3.316 1.00 92.00 98 ASN A O 1
ATOM 794 N N . MET A 1 99 ? 20.641 -4.791 -2.938 1.00 90.50 99 MET A N 1
ATOM 795 C CA . MET A 1 99 ? 19.538 -3.951 -3.415 1.00 90.50 99 MET A CA 1
ATOM 796 C C . MET A 1 99 ? 19.092 -2.982 -2.310 1.00 90.50 99 MET A C 1
ATOM 798 O O . MET A 1 99 ? 19.341 -3.219 -1.133 1.00 90.50 99 MET A O 1
ATOM 802 N N . GLU A 1 100 ? 18.426 -1.889 -2.674 1.00 88.31 100 GLU A N 1
ATOM 803 C CA . GLU A 1 100 ? 17.896 -0.925 -1.695 1.00 88.31 100 GLU A CA 1
ATOM 804 C C . GLU A 1 100 ? 16.465 -1.275 -1.257 1.00 88.31 100 GLU A C 1
ATOM 806 O O . GLU A 1 100 ? 16.108 -1.153 -0.083 1.00 88.31 100 GLU A O 1
ATOM 811 N N . LYS A 1 101 ? 15.656 -1.765 -2.202 1.00 90.56 101 LYS A N 1
ATOM 812 C CA . LYS A 1 101 ? 14.243 -2.091 -2.007 1.00 90.56 101 LYS A CA 1
ATOM 813 C C . LYS A 1 101 ? 13.813 -3.199 -2.967 1.00 90.56 101 LYS A C 1
ATOM 815 O O . LYS A 1 101 ? 14.337 -3.284 -4.080 1.00 90.56 101 LYS A O 1
ATOM 820 N N . SER A 1 102 ? 12.865 -4.042 -2.559 1.00 91.88 102 SER A N 1
ATOM 821 C CA . SER A 1 102 ? 12.287 -5.066 -3.434 1.00 91.88 102 SER A CA 1
ATOM 822 C C . SER A 1 102 ? 10.787 -5.209 -3.207 1.00 91.88 102 SER A C 1
ATOM 824 O O . SER A 1 102 ? 10.330 -5.323 -2.069 1.00 91.88 102 SER A O 1
ATOM 826 N N . PHE A 1 103 ? 10.036 -5.276 -4.301 1.00 92.69 103 PHE A N 1
ATOM 827 C CA . PHE A 1 103 ? 8.597 -5.492 -4.285 1.00 92.69 103 PHE A CA 1
ATOM 828 C C . PHE A 1 103 ? 8.247 -6.732 -5.099 1.00 92.69 103 PHE A C 1
ATOM 830 O O . PHE A 1 103 ? 8.815 -6.961 -6.167 1.00 92.69 103 PHE A O 1
ATOM 837 N N . LEU A 1 104 ? 7.279 -7.504 -4.613 1.00 93.44 104 LEU A N 1
ATOM 838 C CA . LEU A 1 104 ? 6.662 -8.584 -5.370 1.00 93.44 104 LEU A CA 1
ATOM 839 C C . LEU A 1 104 ? 5.261 -8.157 -5.802 1.00 93.44 104 LEU A C 1
ATOM 841 O O . LEU A 1 104 ? 4.357 -8.091 -4.972 1.00 93.44 104 LEU A O 1
ATOM 845 N N . PHE A 1 105 ? 5.087 -7.882 -7.091 1.00 92.88 105 PHE A N 1
ATOM 846 C CA . PHE A 1 105 ? 3.837 -7.390 -7.666 1.00 92.88 105 PHE A CA 1
ATOM 847 C C . PHE A 1 105 ? 3.031 -8.485 -8.362 1.00 92.88 105 PHE A C 1
ATOM 849 O O . PHE A 1 105 ? 3.591 -9.350 -9.033 1.00 92.88 105 PHE A O 1
ATOM 856 N N . ASP A 1 106 ? 1.706 -8.386 -8.265 1.00 91.88 106 ASP A N 1
ATOM 857 C CA . ASP A 1 106 ? 0.808 -8.927 -9.278 1.00 91.88 106 ASP A CA 1
ATOM 858 C C . ASP A 1 106 ? 0.674 -7.919 -10.427 1.00 91.88 106 ASP A C 1
ATOM 860 O O . ASP A 1 106 ? 0.214 -6.792 -10.239 1.00 91.88 106 ASP A O 1
ATOM 864 N N . VAL A 1 107 ? 1.082 -8.334 -11.624 1.00 88.31 107 VAL A N 1
ATOM 865 C CA . VAL A 1 107 ? 1.188 -7.481 -12.817 1.00 88.31 107 VAL A CA 1
ATOM 866 C C . VAL A 1 107 ? -0.176 -6.956 -13.270 1.00 88.31 107 VAL A C 1
ATOM 868 O O . VAL A 1 107 ? -0.282 -5.813 -13.702 1.00 88.31 107 VAL A O 1
ATOM 871 N N . VAL A 1 108 ? -1.231 -7.769 -13.156 1.00 86.44 108 VAL A N 1
ATOM 872 C CA . VAL A 1 108 ? -2.564 -7.403 -13.664 1.00 86.44 108 VAL A CA 1
ATOM 873 C C . VAL A 1 108 ? -3.252 -6.398 -12.746 1.00 86.44 108 VAL A C 1
ATOM 875 O O . VAL A 1 108 ? -3.871 -5.448 -13.220 1.00 86.44 108 VAL A O 1
ATOM 878 N N . SER A 1 109 ? -3.173 -6.610 -11.431 1.00 87.31 109 SER A N 1
ATOM 879 C CA . SER A 1 109 ? -3.849 -5.753 -10.453 1.00 87.31 109 SER A CA 1
ATOM 880 C C . SER A 1 109 ? -2.986 -4.609 -9.918 1.00 87.31 109 SER A C 1
ATOM 882 O O . SER A 1 109 ? -3.521 -3.723 -9.255 1.00 87.31 109 SER A O 1
ATOM 884 N N . LYS A 1 110 ? -1.671 -4.619 -10.186 1.00 87.50 110 LYS A N 1
ATOM 885 C CA . LYS A 1 110 ? -0.662 -3.701 -9.616 1.00 87.50 110 LYS A CA 1
ATOM 886 C C . LYS A 1 110 ? -0.588 -3.719 -8.086 1.00 87.50 110 LYS A C 1
ATOM 888 O O . LYS A 1 110 ? -0.058 -2.800 -7.454 1.00 87.50 110 LYS A O 1
ATOM 893 N N . ILE A 1 111 ? -1.117 -4.778 -7.482 1.00 92.31 111 ILE A N 1
ATOM 894 C CA . ILE A 1 111 ? -1.086 -5.011 -6.043 1.00 92.31 111 ILE A CA 1
ATOM 895 C C . ILE A 1 111 ? 0.260 -5.645 -5.699 1.00 92.31 111 ILE A C 1
ATOM 897 O O . ILE A 1 111 ? 0.643 -6.648 -6.302 1.00 92.31 111 ILE A O 1
ATOM 901 N N . TYR A 1 112 ? 0.973 -5.100 -4.713 1.00 92.31 112 TYR A N 1
ATOM 902 C CA . TYR A 1 112 ? 2.170 -5.759 -4.194 1.00 92.31 112 TYR A CA 1
ATOM 903 C C . TYR A 1 112 ? 1.791 -6.773 -3.111 1.00 92.31 112 TYR A C 1
ATOM 905 O O . TYR A 1 112 ? 1.214 -6.451 -2.071 1.00 92.31 112 TYR A O 1
ATOM 913 N N . ILE A 1 113 ? 2.121 -8.032 -3.373 1.00 92.19 113 ILE A N 1
ATOM 914 C CA . ILE A 1 113 ? 1.832 -9.178 -2.513 1.00 92.19 113 ILE A CA 1
ATOM 915 C C . ILE A 1 113 ? 2.766 -9.186 -1.301 1.00 92.19 113 ILE A C 1
ATOM 917 O O . ILE A 1 113 ? 2.343 -9.522 -0.199 1.00 92.19 113 ILE A O 1
ATOM 921 N N . ALA A 1 114 ? 4.032 -8.815 -1.497 1.00 92.88 114 ALA A N 1
ATOM 922 C CA . ALA A 1 114 ? 5.008 -8.681 -0.423 1.00 92.88 114 ALA A CA 1
ATOM 923 C C . ALA A 1 114 ? 6.056 -7.616 -0.739 1.00 92.88 114 ALA A C 1
ATOM 925 O O . ALA A 1 114 ? 6.325 -7.287 -1.895 1.00 92.88 114 ALA A O 1
ATOM 926 N N . THR A 1 115 ? 6.655 -7.109 0.327 1.00 92.69 115 THR A N 1
ATOM 927 C CA . THR A 1 115 ? 7.788 -6.189 0.337 1.00 92.69 115 THR A CA 1
ATOM 928 C C . THR A 1 115 ? 8.810 -6.726 1.332 1.00 92.69 115 THR A C 1
ATOM 930 O O . THR A 1 115 ? 8.475 -7.523 2.208 1.00 92.69 115 THR A O 1
ATOM 933 N N . ASP A 1 116 ? 10.053 -6.289 1.196 1.00 92.25 116 ASP A N 1
ATOM 934 C CA . ASP A 1 116 ? 11.050 -6.415 2.255 1.00 92.25 116 ASP A CA 1
ATOM 935 C C . ASP A 1 116 ? 10.697 -5.570 3.493 1.00 92.25 116 ASP A C 1
ATOM 937 O O . ASP A 1 116 ? 9.779 -4.743 3.452 1.00 92.25 116 ASP A O 1
ATOM 941 N N . SER A 1 117 ? 11.477 -5.749 4.562 1.00 87.75 117 SER A N 1
ATOM 942 C CA . SER A 1 117 ? 11.263 -5.115 5.867 1.00 87.75 117 SER A CA 1
ATOM 943 C C . SER A 1 117 ? 11.534 -3.604 5.924 1.00 87.75 117 SER A C 1
ATOM 945 O O . SER A 1 117 ? 11.202 -2.972 6.929 1.00 87.75 117 SER A O 1
ATOM 947 N N . ASN A 1 118 ? 12.156 -2.996 4.906 1.00 86.00 118 ASN A N 1
ATOM 948 C CA . ASN A 1 118 ? 12.341 -1.543 4.887 1.00 86.00 118 ASN A CA 1
ATOM 949 C C . ASN A 1 118 ? 10.972 -0.859 4.737 1.00 86.00 118 ASN A C 1
ATOM 951 O O . ASN A 1 118 ? 10.108 -1.374 4.021 1.00 86.00 118 ASN A O 1
ATOM 955 N N . PRO A 1 119 ? 10.742 0.309 5.359 1.00 84.50 119 PRO A N 1
ATOM 956 C CA . PRO A 1 119 ? 9.483 1.024 5.190 1.00 84.50 119 PRO A CA 1
ATOM 957 C C . PRO A 1 119 ? 9.219 1.312 3.706 1.00 84.50 119 PRO A C 1
ATOM 959 O O . PRO A 1 119 ? 10.137 1.631 2.948 1.00 84.50 119 PRO A O 1
ATOM 962 N N . VAL A 1 120 ? 7.963 1.153 3.286 1.00 83.94 120 VAL A N 1
ATOM 963 C CA . VAL A 1 120 ? 7.548 1.462 1.916 1.00 83.94 120 VAL A CA 1
ATOM 964 C C . VAL A 1 120 ? 7.429 2.971 1.786 1.00 83.94 120 VAL A C 1
ATOM 966 O O . VAL A 1 120 ? 6.605 3.596 2.450 1.00 83.94 120 VAL A O 1
ATOM 969 N N . ASP A 1 121 ? 8.274 3.537 0.936 1.00 87.56 121 ASP A N 1
ATOM 970 C CA . ASP A 1 121 ? 8.132 4.903 0.466 1.00 87.56 121 ASP A CA 1
ATOM 971 C C . ASP A 1 121 ? 7.142 4.947 -0.708 1.00 87.56 121 ASP A C 1
ATOM 973 O O . ASP A 1 121 ? 7.200 4.117 -1.621 1.00 87.56 121 ASP A O 1
ATOM 977 N N . MET A 1 122 ? 6.230 5.918 -0.673 1.00 85.06 122 MET A N 1
ATOM 978 C CA . MET A 1 122 ? 5.160 6.036 -1.662 1.00 85.06 122 MET A CA 1
ATOM 979 C C . MET A 1 122 ? 5.715 6.369 -3.050 1.00 85.06 122 MET A C 1
ATOM 981 O O . MET A 1 122 ? 5.238 5.824 -4.039 1.00 85.06 122 MET A O 1
ATOM 985 N N . GLN A 1 123 ? 6.777 7.178 -3.135 1.00 88.62 123 GLN A N 1
ATOM 986 C CA . GLN A 1 123 ? 7.375 7.543 -4.427 1.00 88.62 123 GLN A CA 1
ATOM 987 C C . GLN A 1 123 ? 8.013 6.328 -5.103 1.00 88.62 123 GLN A C 1
ATOM 989 O O . GLN A 1 123 ? 7.878 6.121 -6.308 1.00 88.62 123 GLN A O 1
ATOM 994 N N . SER A 1 124 ? 8.679 5.489 -4.310 1.00 90.38 124 SER A N 1
ATOM 995 C CA . SER A 1 124 ? 9.251 4.229 -4.786 1.00 90.38 124 SER A CA 1
ATOM 996 C C . SER A 1 124 ? 8.172 3.276 -5.315 1.00 90.38 124 SER A C 1
ATOM 998 O O . SER A 1 124 ? 8.373 2.619 -6.336 1.00 90.38 124 SER A O 1
ATOM 1000 N N . TYR A 1 125 ? 7.013 3.222 -4.649 1.00 89.94 125 TYR A N 1
ATOM 1001 C CA . TYR A 1 125 ? 5.867 2.439 -5.106 1.00 89.94 125 TYR A CA 1
ATOM 1002 C C . TYR A 1 125 ? 5.304 2.955 -6.438 1.00 89.94 125 TYR A C 1
ATOM 1004 O O . TYR A 1 125 ? 5.113 2.160 -7.361 1.00 89.94 125 TYR A O 1
ATOM 1012 N N . GLU A 1 126 ? 5.086 4.267 -6.554 1.00 90.94 126 GLU A N 1
ATOM 1013 C CA . GLU A 1 126 ? 4.594 4.912 -7.780 1.00 90.94 126 GLU A CA 1
ATOM 1014 C C . GLU A 1 126 ? 5.518 4.617 -8.966 1.00 90.94 126 GLU A C 1
ATOM 1016 O O . GLU A 1 126 ? 5.065 4.114 -9.993 1.00 90.94 126 GLU A O 1
ATOM 1021 N N . LEU A 1 127 ? 6.831 4.789 -8.785 1.00 92.12 127 LEU A N 1
ATOM 1022 C CA . LEU A 1 127 ? 7.817 4.528 -9.833 1.00 92.12 127 LEU A CA 1
ATOM 1023 C C . LEU A 1 127 ? 7.802 3.067 -10.310 1.00 92.12 127 LEU A C 1
ATOM 1025 O O . LEU A 1 127 ? 7.886 2.801 -11.510 1.00 92.12 127 LEU A O 1
ATOM 1029 N N . CYS A 1 128 ? 7.706 2.105 -9.388 1.00 91.19 128 CYS A N 1
ATOM 1030 C CA . CYS A 1 128 ? 7.617 0.690 -9.748 1.00 91.19 128 CYS A CA 1
ATOM 1031 C C . CYS A 1 128 ? 6.296 0.354 -10.457 1.00 91.19 128 CYS 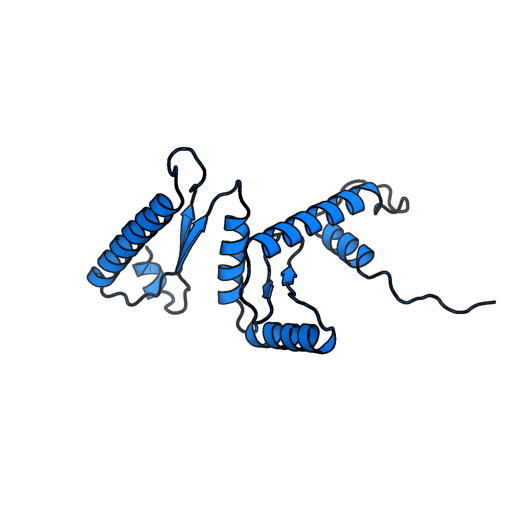A C 1
ATOM 1033 O O . CYS A 1 128 ? 6.293 -0.471 -11.369 1.00 91.19 128 CYS A O 1
ATOM 1035 N N . SER A 1 129 ? 5.193 0.990 -10.060 1.00 90.81 129 SER A N 1
ATOM 1036 C CA . SER A 1 129 ? 3.877 0.821 -10.685 1.00 90.81 129 SER A CA 1
ATOM 1037 C C . SER A 1 129 ? 3.876 1.329 -12.131 1.00 90.81 129 SER A C 1
ATOM 1039 O O . SER A 1 129 ? 3.480 0.600 -13.041 1.00 90.81 129 SER A O 1
ATOM 1041 N N . ASP A 1 130 ? 4.427 2.523 -12.358 1.00 92.62 130 ASP A N 1
ATOM 1042 C CA . ASP A 1 130 ? 4.580 3.109 -13.693 1.00 92.62 130 ASP A CA 1
ATOM 1043 C C . ASP A 1 130 ? 5.536 2.287 -14.569 1.00 92.62 130 ASP A C 1
ATOM 1045 O O . ASP A 1 130 ? 5.323 2.128 -15.772 1.00 92.62 130 ASP A O 1
ATOM 1049 N N . MET A 1 131 ? 6.583 1.703 -13.976 1.00 93.81 131 MET A N 1
ATOM 1050 C CA . MET A 1 131 ? 7.494 0.810 -14.695 1.00 93.81 131 MET A CA 1
ATOM 1051 C C . MET A 1 131 ? 6.774 -0.435 -15.229 1.00 93.81 131 MET A C 1
ATOM 1053 O O . MET A 1 131 ? 7.066 -0.862 -16.348 1.00 93.81 131 MET A O 1
ATOM 1057 N N . ILE A 1 132 ? 5.839 -1.011 -14.464 1.00 92.25 132 ILE A N 1
ATOM 1058 C CA . ILE A 1 132 ? 5.033 -2.152 -14.923 1.00 92.25 132 ILE A CA 1
ATOM 1059 C C . ILE A 1 132 ? 4.220 -1.752 -16.157 1.00 92.25 132 ILE A C 1
ATOM 1061 O O . ILE A 1 132 ? 4.252 -2.483 -17.145 1.00 92.25 132 ILE A O 1
ATOM 1065 N N . ASP A 1 133 ? 3.569 -0.587 -16.144 1.00 91.69 133 ASP A N 1
ATOM 1066 C CA . ASP A 1 133 ? 2.814 -0.095 -17.306 1.00 91.69 133 ASP A CA 1
ATOM 1067 C C . ASP A 1 133 ? 3.693 0.042 -18.541 1.00 91.69 133 ASP A C 1
ATOM 1069 O O . ASP A 1 133 ? 3.355 -0.486 -19.595 1.00 91.69 133 ASP A O 1
ATOM 1073 N N . VAL A 1 134 ? 4.863 0.672 -18.408 1.00 94.06 134 VAL A N 1
ATOM 1074 C CA . VAL A 1 134 ? 5.790 0.844 -19.535 1.00 94.06 134 VAL A CA 1
ATOM 1075 C C . VAL A 1 134 ? 6.220 -0.505 -20.108 1.00 94.06 1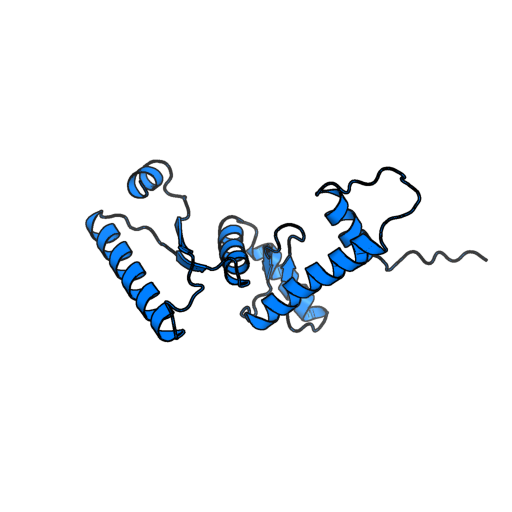34 VAL A C 1
ATOM 1077 O O . VAL A 1 134 ? 6.244 -0.682 -21.328 1.00 94.06 134 VAL A O 1
ATOM 1080 N N . VAL A 1 135 ? 6.563 -1.470 -19.249 1.00 92.19 135 VAL A N 1
ATOM 1081 C CA . VAL A 1 135 ? 6.974 -2.810 -19.690 1.00 92.19 135 VAL A CA 1
ATOM 1082 C C . VAL A 1 135 ? 5.825 -3.521 -20.400 1.00 92.19 135 VAL A C 1
ATOM 1084 O O . VAL A 1 135 ? 6.049 -4.122 -21.454 1.00 92.19 135 VAL A O 1
ATOM 1087 N N . ILE A 1 136 ? 4.606 -3.436 -19.868 1.00 90.56 136 ILE A N 1
ATOM 1088 C CA . ILE A 1 136 ? 3.421 -4.040 -20.480 1.00 90.56 136 ILE A CA 1
ATOM 1089 C C . ILE A 1 136 ? 3.087 -3.377 -21.812 1.00 90.56 136 ILE A C 1
ATOM 1091 O O . ILE A 1 136 ? 2.931 -4.087 -22.803 1.00 90.56 136 ILE A O 1
ATOM 1095 N N . ASP A 1 137 ? 3.050 -2.050 -21.879 1.00 92.00 137 ASP A N 1
ATOM 1096 C CA . ASP A 1 137 ? 2.725 -1.302 -23.093 1.00 92.00 137 ASP A CA 1
ATOM 1097 C C . ASP A 1 137 ? 3.732 -1.579 -24.217 1.00 92.00 137 ASP A C 1
ATOM 1099 O O . ASP A 1 137 ? 3.344 -1.839 -25.358 1.00 92.00 137 ASP A O 1
ATOM 1103 N N . VAL A 1 138 ? 5.034 -1.606 -23.907 1.00 90.06 138 VAL A N 1
ATOM 1104 C CA . VAL A 1 138 ? 6.079 -1.956 -24.884 1.00 90.06 138 VAL A CA 1
ATOM 1105 C C . VAL A 1 138 ? 5.955 -3.415 -25.323 1.00 90.06 138 VAL A C 1
ATOM 1107 O O . VAL A 1 138 ? 6.066 -3.706 -26.517 1.00 90.06 138 VAL A O 1
ATOM 1110 N N . SER A 1 139 ? 5.678 -4.328 -24.389 1.00 87.38 139 SER A N 1
ATOM 1111 C CA . SER A 1 139 ? 5.470 -5.749 -24.695 1.00 87.38 139 SER A CA 1
ATOM 1112 C C . SER A 1 139 ? 4.214 -5.974 -25.540 1.00 87.38 139 SER A C 1
ATOM 1114 O O . SER A 1 139 ? 4.208 -6.841 -26.406 1.00 87.38 139 SER A O 1
ATOM 1116 N N . CYS A 1 140 ? 3.173 -5.156 -25.377 1.00 85.94 140 CYS A N 1
ATOM 1117 C CA . CYS A 1 140 ? 1.983 -5.201 -26.226 1.00 85.94 140 CYS A CA 1
ATOM 1118 C C . CYS A 1 140 ? 2.278 -4.767 -27.667 1.00 85.94 140 CYS A C 1
ATOM 1120 O O . CYS A 1 140 ? 1.606 -5.223 -28.589 1.00 85.94 140 CYS A O 1
ATOM 1122 N N . ILE A 1 141 ? 3.267 -3.892 -27.874 1.00 88.06 141 ILE A N 1
ATOM 1123 C CA . ILE A 1 141 ? 3.652 -3.415 -29.208 1.00 88.06 141 ILE A CA 1
ATOM 1124 C C . ILE A 1 141 ? 4.614 -4.394 -29.892 1.00 88.06 141 ILE A C 1
ATOM 1126 O O . ILE A 1 141 ? 4.428 -4.701 -31.067 1.00 88.06 141 ILE A O 1
ATOM 1130 N N . TYR A 1 142 ? 5.644 -4.864 -29.180 1.00 86.38 142 TYR A N 1
ATOM 1131 C CA . TYR A 1 142 ? 6.764 -5.611 -29.776 1.00 86.38 142 TYR A CA 1
ATOM 1132 C C . TYR A 1 142 ? 6.880 -7.073 -29.329 1.00 86.38 142 TYR A C 1
ATOM 1134 O O . TYR A 1 142 ? 7.660 -7.815 -29.915 1.00 86.38 142 TYR A O 1
ATOM 1142 N N . GLY A 1 143 ? 6.139 -7.499 -28.306 1.00 76.25 143 GLY A N 1
ATOM 1143 C CA . GLY A 1 143 ? 6.154 -8.869 -27.776 1.00 76.25 143 GLY A CA 1
ATOM 1144 C C . GLY A 1 143 ? 5.156 -9.811 -28.451 1.00 76.25 143 GLY A C 1
ATOM 1145 O O . GLY A 1 143 ? 4.990 -10.946 -28.012 1.00 76.25 143 GLY A O 1
ATOM 1146 N N . ILE A 1 144 ? 4.468 -9.353 -29.500 1.00 73.31 144 ILE A N 1
ATOM 1147 C CA . ILE A 1 144 ? 3.602 -10.203 -30.314 1.00 73.31 144 ILE A CA 1
ATOM 1148 C C . ILE A 1 144 ? 4.499 -10.966 -31.291 1.00 73.31 144 ILE A C 1
ATOM 1150 O O . ILE A 1 144 ? 4.945 -10.410 -32.292 1.00 73.31 144 ILE A O 1
ATOM 1154 N N . ASP A 1 145 ? 4.752 -12.244 -31.017 1.00 64.69 145 ASP A N 1
ATOM 1155 C CA . ASP A 1 145 ? 5.303 -13.135 -32.032 1.00 64.69 145 ASP A CA 1
ATOM 1156 C C . ASP A 1 145 ? 4.272 -13.294 -33.161 1.00 64.69 145 ASP A C 1
ATOM 1158 O O . ASP A 1 145 ? 3.165 -13.798 -32.950 1.00 64.69 145 ASP A O 1
ATOM 1162 N N . ASP A 1 146 ? 4.665 -12.943 -34.390 1.00 57.47 146 ASP A N 1
ATOM 1163 C CA . ASP A 1 146 ? 3.891 -13.100 -35.641 1.00 57.47 146 ASP A CA 1
ATOM 1164 C C . ASP A 1 146 ? 3.436 -14.556 -35.924 1.00 57.47 146 ASP A C 1
ATOM 1166 O O . ASP A 1 146 ? 2.777 -14.845 -36.925 1.00 57.47 146 ASP A O 1
ATOM 1170 N N . SER A 1 147 ? 3.767 -15.501 -35.043 1.00 55.06 147 SER A N 1
ATOM 1171 C CA . SER A 1 147 ? 3.471 -16.927 -35.176 1.00 55.06 147 SER A CA 1
ATOM 1172 C C . SER A 1 147 ? 2.022 -17.300 -34.849 1.00 55.06 147 SER A C 1
ATOM 1174 O O . SER A 1 147 ? 1.615 -18.418 -35.161 1.00 55.06 147 SER A O 1
ATOM 1176 N N . ASN A 1 148 ? 1.218 -16.403 -34.265 1.00 48.97 148 ASN A N 1
ATOM 1177 C CA . ASN A 1 148 ? -0.178 -16.701 -33.936 1.00 48.97 148 ASN A CA 1
ATOM 1178 C C . ASN A 1 148 ? -1.119 -15.583 -34.405 1.00 48.97 148 ASN A C 1
ATOM 1180 O O . ASN A 1 148 ? -1.487 -14.677 -33.661 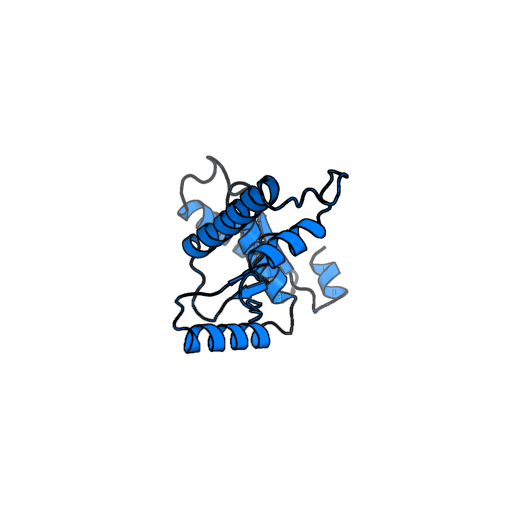1.00 48.97 148 ASN A O 1
ATOM 1184 N N . GLY A 1 149 ? -1.533 -15.668 -35.673 1.00 48.22 149 GLY A N 1
ATOM 1185 C CA . GLY A 1 149 ? -2.504 -14.778 -36.314 1.00 48.22 149 GLY A CA 1
ATOM 1186 C C . GLY A 1 149 ? -3.924 -14.879 -35.746 1.00 48.22 149 GLY A C 1
ATOM 1187 O O . GLY A 1 149 ? -4.852 -15.238 -36.467 1.00 48.22 149 GLY A O 1
ATOM 1188 N N . ASN A 1 150 ? -4.114 -14.550 -34.469 1.00 42.19 150 ASN A N 1
ATOM 1189 C CA . ASN A 1 150 ? -5.427 -14.318 -33.886 1.00 42.19 150 ASN A CA 1
ATOM 1190 C C . ASN A 1 150 ? -5.319 -13.254 -32.784 1.00 42.19 150 ASN A C 1
ATOM 1192 O O . ASN A 1 150 ? -5.137 -13.547 -31.605 1.00 42.19 150 ASN A O 1
ATOM 1196 N N . GLY A 1 151 ? -5.390 -11.990 -33.202 1.00 49.28 151 GLY A N 1
ATOM 1197 C CA . GLY A 1 151 ? -5.288 -10.828 -32.329 1.00 49.28 151 GLY A CA 1
ATOM 1198 C C . GLY A 1 151 ? -6.457 -10.737 -31.358 1.00 49.28 151 GLY A C 1
ATOM 1199 O O . GLY A 1 151 ? -7.497 -10.176 -31.699 1.00 49.28 151 GLY A O 1
ATOM 1200 N N . ARG A 1 152 ? -6.271 -11.265 -30.145 1.00 44.16 152 ARG A N 1
ATOM 1201 C CA . ARG A 1 152 ? -6.941 -10.805 -28.924 1.00 44.16 152 ARG A CA 1
ATOM 1202 C C . ARG A 1 152 ? -6.238 -11.396 -27.700 1.00 44.16 152 ARG A C 1
ATOM 1204 O O . ARG A 1 152 ? -6.569 -12.501 -27.289 1.00 44.16 152 ARG A O 1
ATOM 1211 N N . LEU A 1 153 ? -5.300 -10.644 -27.125 1.00 50.25 153 LEU A N 1
ATOM 1212 C CA . LEU A 1 153 ? -4.663 -10.996 -25.855 1.00 50.25 153 LEU A CA 1
ATOM 1213 C C . LEU A 1 153 ? -5.744 -11.083 -24.772 1.00 50.25 153 LEU A C 1
ATOM 1215 O O . LEU A 1 153 ? -6.458 -10.111 -24.508 1.00 50.25 153 LEU A O 1
ATOM 1219 N N . THR A 1 154 ? -5.910 -12.262 -24.185 1.00 46.72 154 THR A N 1
ATOM 1220 C CA . THR A 1 154 ? -6.718 -12.429 -22.976 1.00 46.72 154 THR A CA 1
ATOM 1221 C C . THR A 1 154 ? -5.853 -12.150 -21.749 1.00 46.72 154 THR A C 1
ATOM 1223 O O . THR A 1 154 ? -4.638 -12.313 -21.788 1.00 46.72 154 THR A O 1
ATOM 1226 N N . SER A 1 155 ? -6.458 -11.710 -20.644 1.00 48.03 155 SER A N 1
ATOM 1227 C CA . SER A 1 155 ? -5.764 -11.228 -19.437 1.00 48.03 155 SER A CA 1
ATOM 1228 C C . SER A 1 155 ? -4.720 -12.197 -18.854 1.00 48.03 155 SER A C 1
ATOM 1230 O O . SER A 1 155 ? -3.834 -11.761 -18.129 1.00 48.03 155 SER A O 1
ATOM 1232 N N . GLY A 1 156 ? -4.813 -13.496 -19.166 1.00 46.12 156 GLY A N 1
ATOM 1233 C CA . GLY A 1 156 ? -3.834 -14.509 -18.761 1.00 46.12 156 GLY A CA 1
ATOM 1234 C C . GLY A 1 156 ? -2.550 -14.526 -19.599 1.00 46.12 156 GLY A C 1
ATOM 1235 O O . GLY A 1 156 ? -1.501 -14.882 -19.080 1.00 46.12 156 GLY A O 1
ATOM 1236 N N . GLU A 1 157 ? -2.597 -14.092 -20.860 1.00 48.34 157 GLU A N 1
ATOM 1237 C CA . GLU A 1 157 ? -1.447 -14.122 -21.781 1.00 48.34 157 GLU A CA 1
ATOM 1238 C C . GLU A 1 157 ? -0.527 -12.902 -21.607 1.00 48.34 157 GLU A C 1
ATOM 1240 O O . GLU A 1 157 ? 0.659 -12.966 -21.917 1.00 48.34 157 GLU A O 1
ATOM 1245 N N . LEU A 1 158 ? -1.045 -11.808 -21.034 1.00 53.31 158 LEU A N 1
ATOM 1246 C CA . LEU A 1 158 ? -0.254 -10.641 -20.621 1.00 53.31 158 LEU A CA 1
ATOM 1247 C C . LEU A 1 158 ? 0.742 -10.987 -19.502 1.00 53.31 158 LEU A C 1
ATOM 1249 O O . LEU A 1 158 ? 1.858 -10.472 -19.495 1.00 53.31 158 LEU A O 1
ATOM 1253 N N . GLY A 1 159 ? 0.359 -11.885 -18.586 1.00 50.59 159 GLY A N 1
ATOM 1254 C CA . GLY A 1 159 ? 1.243 -12.380 -17.528 1.00 50.59 159 GLY A CA 1
ATOM 1255 C C . GLY A 1 159 ? 2.400 -13.219 -18.074 1.00 50.59 159 GLY A C 1
ATOM 1256 O O . GLY A 1 159 ? 3.543 -13.027 -17.661 1.00 50.59 159 GLY A O 1
ATOM 1257 N N . ASP A 1 160 ? 2.124 -14.087 -19.051 1.00 48.50 160 ASP A N 1
ATOM 1258 C CA . ASP A 1 160 ? 3.148 -14.912 -19.706 1.00 48.50 160 ASP A CA 1
ATOM 1259 C C . ASP A 1 160 ? 4.074 -14.084 -20.609 1.00 48.50 160 ASP A C 1
ATOM 1261 O O . ASP A 1 160 ? 5.282 -14.314 -20.611 1.00 48.50 160 ASP A O 1
ATOM 1265 N N . ALA A 1 161 ? 3.555 -13.075 -21.317 1.00 51.06 161 ALA A N 1
ATOM 1266 C CA . ALA A 1 161 ? 4.380 -12.158 -22.106 1.00 51.06 161 ALA A CA 1
ATOM 1267 C C . ALA A 1 161 ? 5.312 -11.310 -21.217 1.00 51.06 161 ALA A C 1
ATOM 1269 O O . ALA A 1 161 ? 6.493 -11.153 -21.530 1.00 51.06 161 ALA A O 1
ATOM 1270 N N . ALA A 1 162 ? 4.816 -10.822 -20.073 1.00 48.59 162 ALA A N 1
ATOM 1271 C CA . ALA A 1 162 ? 5.621 -10.083 -19.100 1.00 48.59 162 ALA A CA 1
ATOM 1272 C C . ALA A 1 162 ? 6.696 -10.967 -18.443 1.00 48.59 162 ALA A C 1
ATOM 1274 O O . ALA A 1 162 ? 7.859 -10.568 -18.359 1.00 48.59 162 ALA A O 1
ATOM 1275 N N . MET A 1 163 ? 6.345 -12.195 -18.036 1.00 51.94 163 MET A N 1
ATOM 1276 C CA . MET A 1 163 ? 7.322 -13.152 -17.500 1.00 51.94 163 MET A CA 1
ATOM 1277 C C . MET A 1 163 ? 8.341 -13.602 -18.556 1.00 51.94 163 MET A C 1
ATOM 1279 O O . MET A 1 163 ? 9.522 -13.741 -18.237 1.00 51.94 163 MET A O 1
ATOM 1283 N N . GLY A 1 164 ? 7.925 -13.770 -19.814 1.00 46.72 164 GLY A N 1
ATOM 1284 C CA . GLY A 1 164 ? 8.807 -14.089 -20.938 1.00 46.72 164 GLY A CA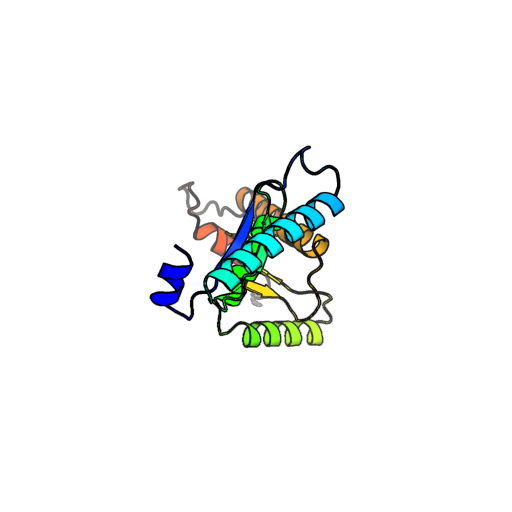 1
ATOM 1285 C C . GLY A 1 164 ? 9.817 -12.979 -21.241 1.00 46.72 164 GLY A C 1
ATOM 1286 O O . GLY A 1 164 ? 10.995 -13.264 -21.451 1.00 46.72 164 GLY A O 1
ATOM 1287 N N . ALA A 1 165 ? 9.394 -11.713 -21.180 1.00 50.09 165 ALA A N 1
ATOM 1288 C CA . ALA A 1 165 ? 10.277 -10.559 -21.355 1.00 50.09 165 ALA A CA 1
ATOM 1289 C C . ALA A 1 165 ? 11.268 -10.377 -20.186 1.00 50.09 165 ALA A C 1
ATOM 1291 O O . ALA A 1 165 ? 12.404 -9.951 -20.399 1.00 50.09 165 ALA A O 1
ATOM 1292 N N . MET A 1 166 ? 10.876 -10.738 -18.958 1.00 48.59 166 MET A N 1
ATOM 1293 C CA . MET A 1 166 ? 11.738 -10.667 -17.767 1.00 48.59 166 MET A CA 1
ATOM 1294 C C . MET A 1 166 ? 12.682 -11.879 -17.609 1.00 48.59 166 MET A C 1
ATOM 1296 O O . MET A 1 166 ? 13.722 -11.762 -16.963 1.00 48.59 166 MET A O 1
ATOM 1300 N N . GLY A 1 167 ? 12.362 -13.032 -18.209 1.00 41.84 167 GLY A N 1
ATOM 1301 C CA . GLY A 1 167 ? 13.119 -14.292 -18.105 1.00 41.84 167 GLY A CA 1
ATOM 1302 C C . GLY A 1 167 ? 14.279 -14.473 -19.097 1.00 41.84 167 GLY A C 1
ATOM 1303 O O . GLY A 1 167 ? 14.864 -15.555 -19.169 1.00 41.84 167 GLY A O 1
ATOM 1304 N N . GLY A 1 168 ? 14.634 -13.448 -19.875 1.00 39.56 168 GLY A N 1
ATOM 1305 C CA . GLY A 1 168 ? 15.628 -13.517 -20.951 1.00 39.56 168 GLY A CA 1
ATOM 1306 C C . GLY A 1 168 ? 17.097 -13.563 -20.508 1.00 39.56 168 GLY A C 1
ATOM 1307 O O . GLY A 1 168 ? 17.893 -12.752 -20.970 1.00 39.56 168 GLY A O 1
ATOM 1308 N N . ALA A 1 169 ? 17.493 -14.501 -19.645 1.00 45.75 169 ALA A N 1
ATOM 1309 C CA . ALA A 1 169 ? 18.904 -14.803 -19.392 1.00 45.75 169 ALA A CA 1
ATOM 1310 C C . ALA A 1 169 ? 19.106 -16.273 -18.993 1.00 45.75 169 ALA A C 1
ATOM 1312 O O . ALA A 1 169 ? 19.013 -16.603 -17.816 1.00 45.75 169 ALA A O 1
ATOM 1313 N N . ALA A 1 170 ? 19.394 -17.133 -19.982 1.00 41.41 170 ALA A N 1
ATOM 1314 C CA . ALA A 1 170 ? 20.270 -18.322 -19.910 1.00 41.41 170 ALA A CA 1
ATOM 1315 C C . ALA A 1 170 ? 19.815 -19.437 -20.870 1.00 41.41 170 ALA A C 1
ATOM 1317 O O . ALA A 1 170 ? 19.272 -20.452 -20.449 1.00 41.41 170 ALA A O 1
ATOM 1318 N N . ALA A 1 171 ? 20.092 -19.290 -22.167 1.00 42.25 171 ALA A N 1
ATOM 1319 C CA . ALA A 1 171 ? 20.206 -20.439 -23.071 1.00 42.25 171 ALA A CA 1
ATOM 1320 C C . ALA A 1 171 ? 21.048 -20.089 -24.311 1.00 42.25 171 ALA A C 1
ATOM 1322 O O . ALA A 1 171 ? 20.642 -20.308 -25.447 1.00 42.25 171 ALA A O 1
ATOM 1323 N N . GLY A 1 172 ? 22.241 -19.526 -24.098 1.00 37.88 172 GLY A N 1
ATOM 1324 C CA . GLY A 1 172 ? 23.289 -19.519 -25.118 1.00 37.88 172 GLY A CA 1
ATOM 1325 C C . GLY A 1 172 ? 23.974 -20.881 -25.134 1.00 37.88 172 GLY A C 1
ATOM 1326 O O . GLY A 1 172 ? 25.027 -21.042 -24.525 1.00 37.88 172 GLY A O 1
ATOM 1327 N N . GLY A 1 173 ? 23.330 -21.872 -25.752 1.00 36.53 173 GLY A N 1
ATOM 1328 C CA . GLY A 1 173 ? 23.929 -23.176 -26.010 1.00 36.53 173 GLY A CA 1
ATOM 1329 C C . GLY A 1 173 ? 25.075 -23.036 -27.005 1.00 36.53 173 GLY A C 1
ATOM 1330 O O . GLY A 1 173 ? 24.872 -22.599 -28.136 1.00 36.53 173 GLY A O 1
ATOM 1331 N N . GLU A 1 174 ? 26.274 -23.411 -26.567 1.00 42.47 174 GLU A N 1
ATOM 1332 C CA . GLU A 1 174 ? 27.417 -23.679 -27.433 1.00 42.47 174 GLU A CA 1
ATOM 1333 C C . GLU A 1 174 ? 27.015 -24.685 -28.520 1.00 42.47 174 GLU A C 1
ATOM 1335 O O . GLU A 1 174 ? 26.507 -25.769 -28.228 1.00 42.47 174 GLU A O 1
ATOM 1340 N N . SER A 1 175 ? 27.229 -24.327 -29.784 1.00 40.91 175 SER A N 1
ATOM 1341 C CA . SER A 1 175 ? 27.178 -25.241 -30.929 1.00 40.91 175 SER A CA 1
ATOM 1342 C C . SER A 1 175 ? 27.915 -24.604 -32.107 1.00 40.91 175 SER A C 1
ATOM 1344 O O . SER A 1 175 ? 27.355 -23.735 -32.775 1.00 40.91 175 SER A O 1
ATOM 1346 N N . GLY A 1 176 ? 29.149 -25.046 -32.370 1.00 37.00 176 GLY A N 1
ATOM 1347 C CA . GLY A 1 176 ? 29.904 -24.718 -33.587 1.00 37.00 176 GLY A CA 1
ATOM 1348 C C . GLY A 1 176 ? 31.373 -24.437 -33.344 1.00 37.00 176 GLY A C 1
ATOM 1349 O O . GLY A 1 176 ? 31.716 -23.238 -33.314 1.00 37.00 176 GLY A O 1
#

Secondary structure (DSSP, 8-state):
-HHHHHHH-TT--EEEEEE---STT--SHHHHHHHHHHHHHHHHHHHHHTT----EEEEEE-SSSTHHHHHHHHHHHHH-TTHHHHHHHHHHHHHHHT-S--EEE-TTT--EEEE-SS---HHHHHHHHHHHHHHHHHHHHH---TT-------TTHHHHHHHHHH----------

Radius of gyration: 21.35 Å; chains: 1; bounding box: 54×47×59 Å